Protein AF-E2C321-F1 (afdb_monomer)

Radius of gyration: 29.15 Å; Cα contacts (8 Å, |Δi|>4): 44; chains: 1; bounding box: 57×63×75 Å

InterPro domains:
  IPR002492 Transposase, Tc1-like [PF01498] (37-107)
  IPR036397 Ribonuclease H superfamily [G3DSA:3.30.420.10] (82-134)

Mean predicted aligned error: 10.78 Å

Structure (mmCIF, N/CA/C/O backbone):
data_AF-E2C321-F1
#
_entry.id   AF-E2C321-F1
#
loop_
_atom_site.group_PDB
_atom_site.id
_atom_site.type_symbol
_atom_site.label_atom_id
_atom_site.label_alt_id
_atom_site.label_comp_id
_atom_site.label_asym_id
_atom_site.label_entity_id
_atom_site.label_seq_id
_atom_site.pdbx_PDB_ins_code
_atom_site.Cartn_x
_atom_site.Cartn_y
_atom_site.Cartn_z
_atom_site.occupancy
_atom_site.B_iso_or_equiv
_atom_site.auth_seq_id
_atom_site.auth_comp_id
_atom_site.auth_asym_id
_atom_site.auth_atom_id
_atom_site.pdbx_PDB_model_num
ATOM 1 N N . SER A 1 1 ? 4.846 -22.270 -48.250 1.00 81.06 1 SER A N 1
ATOM 2 C CA . SER A 1 1 ? 5.902 -22.899 -49.076 1.00 81.06 1 SER A CA 1
ATOM 3 C C . SER A 1 1 ? 5.942 -24.401 -48.793 1.00 81.06 1 SER A C 1
ATOM 5 O O . SER A 1 1 ? 5.463 -24.815 -47.738 1.00 81.06 1 SER A O 1
ATOM 7 N N . ARG A 1 2 ? 6.518 -25.226 -49.685 1.00 85.38 2 ARG A N 1
ATOM 8 C CA . ARG A 1 2 ? 6.670 -26.686 -49.470 1.00 85.38 2 ARG A CA 1
ATOM 9 C C . ARG A 1 2 ? 7.390 -27.026 -48.150 1.00 85.38 2 ARG A C 1
ATOM 11 O O . ARG A 1 2 ? 7.002 -27.963 -47.459 1.00 85.38 2 ARG A O 1
ATOM 18 N N . ALA A 1 3 ? 8.370 -26.209 -47.755 1.00 86.00 3 ALA A N 1
ATOM 19 C CA . ALA A 1 3 ? 9.118 -26.366 -46.505 1.00 86.00 3 ALA A CA 1
ATOM 20 C C . ALA A 1 3 ? 8.233 -26.249 -45.246 1.00 86.00 3 ALA A C 1
ATOM 22 O O . ALA A 1 3 ? 8.387 -27.023 -44.299 1.00 86.00 3 ALA A O 1
ATOM 23 N N . THR A 1 4 ? 7.270 -25.321 -45.238 1.00 84.56 4 THR A N 1
ATOM 24 C CA . THR A 1 4 ? 6.321 -25.163 -44.123 1.00 84.56 4 THR A CA 1
ATOM 25 C C . THR A 1 4 ? 5.419 -26.388 -43.985 1.00 84.56 4 THR A C 1
ATOM 27 O O . THR A 1 4 ? 5.247 -26.887 -42.878 1.00 84.56 4 THR A O 1
ATOM 30 N N . VAL A 1 5 ? 4.902 -26.910 -45.104 1.00 86.50 5 VAL A N 1
ATOM 31 C CA . VAL A 1 5 ? 4.017 -28.088 -45.125 1.00 86.50 5 VAL A CA 1
ATOM 32 C C . VAL A 1 5 ? 4.738 -29.325 -44.585 1.00 86.50 5 VAL A C 1
ATOM 34 O O . VAL A 1 5 ? 4.225 -29.989 -43.691 1.00 86.50 5 VAL A O 1
ATOM 37 N N . SER A 1 6 ? 5.965 -29.582 -45.050 1.00 87.25 6 SER A N 1
ATOM 38 C CA . SER A 1 6 ? 6.805 -30.681 -44.548 1.00 87.25 6 SER A CA 1
ATOM 39 C C . SER A 1 6 ? 7.090 -30.555 -43.042 1.00 87.25 6 SER A C 1
ATOM 41 O O . SER A 1 6 ? 6.994 -31.532 -42.302 1.00 87.25 6 SER A O 1
ATOM 43 N N . THR A 1 7 ? 7.361 -29.338 -42.556 1.00 84.94 7 THR A N 1
ATOM 44 C CA . THR A 1 7 ? 7.613 -29.078 -41.127 1.00 84.94 7 THR A CA 1
ATOM 45 C C . THR A 1 7 ? 6.379 -29.353 -40.263 1.00 84.94 7 THR A C 1
ATOM 47 O O . THR A 1 7 ? 6.504 -29.974 -39.208 1.00 84.94 7 THR A O 1
ATOM 50 N N . VAL A 1 8 ? 5.196 -28.919 -40.709 1.00 86.56 8 VAL A N 1
ATOM 51 C CA . VAL A 1 8 ? 3.924 -29.154 -40.006 1.00 86.56 8 VAL A CA 1
ATOM 52 C C . VAL A 1 8 ? 3.573 -30.644 -39.998 1.00 86.56 8 VAL A C 1
ATOM 54 O O . VAL A 1 8 ? 3.271 -31.174 -38.934 1.00 86.56 8 VAL A O 1
ATOM 57 N N . MET A 1 9 ? 3.706 -31.336 -41.136 1.00 88.31 9 MET A N 1
ATOM 58 C CA . MET A 1 9 ? 3.519 -32.792 -41.240 1.00 88.31 9 MET A CA 1
ATOM 59 C C . MET A 1 9 ? 4.413 -33.551 -40.250 1.00 88.31 9 MET A C 1
ATOM 61 O O . MET A 1 9 ? 3.922 -34.380 -39.493 1.00 88.31 9 MET A O 1
ATOM 65 N N . ARG A 1 10 ? 5.711 -33.214 -40.179 1.00 86.31 10 ARG A N 1
ATOM 66 C CA . ARG A 1 10 ? 6.657 -33.848 -39.239 1.00 86.31 10 ARG A CA 1
ATOM 67 C C . ARG A 1 10 ? 6.306 -33.599 -37.772 1.00 86.31 10 ARG A C 1
ATOM 69 O O . ARG A 1 10 ? 6.544 -34.460 -36.926 1.00 86.31 10 ARG A O 1
ATOM 76 N 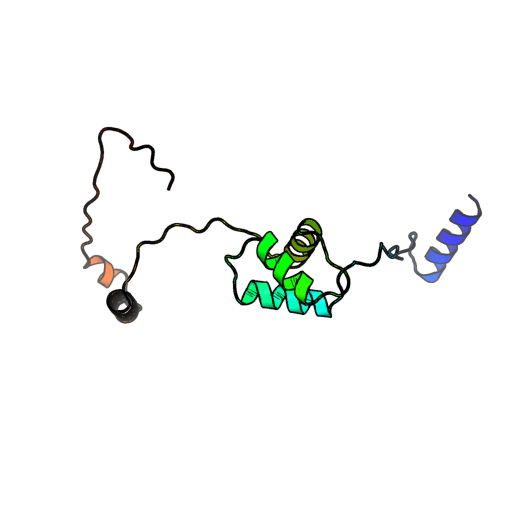N . ALA A 1 11 ? 5.807 -32.405 -37.453 1.00 85.00 11 ALA A N 1
ATOM 77 C CA . ALA A 1 11 ? 5.365 -32.068 -36.102 1.00 85.00 11 ALA A CA 1
ATOM 78 C C . ALA A 1 11 ? 4.097 -32.847 -35.720 1.00 85.00 11 ALA A C 1
ATOM 80 O O . ALA A 1 11 ? 4.009 -33.344 -34.598 1.00 85.00 11 ALA A O 1
ATOM 81 N N . TYR A 1 12 ? 3.177 -33.019 -36.671 1.00 87.12 12 TYR A N 1
ATOM 82 C CA . TYR A 1 12 ? 1.952 -33.787 -36.494 1.00 87.12 12 TYR A CA 1
ATOM 83 C C . TYR A 1 12 ? 2.246 -35.277 -36.283 1.00 87.12 12 TYR A C 1
ATOM 85 O O . TYR A 1 12 ? 1.875 -35.828 -35.256 1.00 87.12 12 TYR A O 1
ATOM 93 N N . THR A 1 13 ? 3.042 -35.908 -37.150 1.00 89.06 13 THR A N 1
ATOM 94 C CA . THR A 1 13 ? 3.386 -37.338 -37.014 1.00 89.06 13 THR A CA 1
ATOM 95 C C . THR A 1 13 ? 4.151 -37.671 -35.732 1.00 89.06 13 THR A C 1
ATOM 97 O O . THR A 1 13 ? 4.091 -38.799 -35.259 1.00 89.06 13 THR A O 1
ATOM 100 N N . LYS A 1 14 ? 4.926 -36.723 -35.185 1.00 86.38 14 LYS A N 1
ATOM 101 C CA . LYS A 1 14 ? 5.797 -36.962 -34.022 1.00 86.38 14 LYS A CA 1
ATOM 102 C C . LYS A 1 14 ? 5.181 -36.541 -32.687 1.00 86.38 14 LYS A C 1
ATOM 104 O O . LYS A 1 14 ? 5.527 -37.113 -31.659 1.00 86.38 14 LYS A O 1
ATOM 109 N N . TYR A 1 15 ? 4.344 -35.506 -32.685 1.00 85.19 15 TYR A N 1
ATOM 110 C CA . TYR A 1 15 ? 3.845 -34.869 -31.462 1.00 85.19 15 TYR A CA 1
ATOM 111 C C . TYR A 1 15 ? 2.328 -34.642 -31.464 1.00 85.19 15 TYR A C 1
ATOM 113 O O . TYR A 1 15 ? 1.845 -33.993 -30.538 1.00 85.19 15 TYR A O 1
ATOM 121 N N . ASP A 1 16 ? 1.616 -35.101 -32.501 1.00 84.62 16 ASP A N 1
ATOM 122 C CA . ASP A 1 16 ? 0.182 -34.873 -32.746 1.00 84.62 16 ASP A CA 1
ATOM 123 C C . ASP A 1 16 ? -0.215 -33.386 -32.661 1.00 84.62 16 ASP A C 1
ATOM 125 O O . ASP A 1 16 ? -1.252 -32.988 -32.134 1.00 84.62 16 ASP A O 1
ATOM 129 N N . LYS A 1 17 ? 0.688 -32.508 -33.123 1.00 77.75 17 LYS A N 1
ATOM 130 C CA . LYS A 1 17 ? 0.531 -31.047 -33.061 1.00 77.75 17 LYS A CA 1
ATOM 131 C C . LYS A 1 17 ? 0.820 -30.415 -34.413 1.00 77.75 17 LYS A C 1
ATOM 133 O O . LYS A 1 17 ? 1.852 -30.667 -35.025 1.00 77.75 17 LYS A O 1
ATOM 138 N N . THR A 1 18 ? -0.060 -29.514 -34.839 1.00 75.31 18 THR A N 1
ATOM 139 C CA . THR A 1 18 ? 0.043 -28.771 -36.110 1.00 75.31 18 THR A CA 1
ATOM 140 C C . THR A 1 18 ? 0.804 -27.449 -35.983 1.00 75.31 18 THR A C 1
ATOM 142 O O . THR A 1 18 ? 1.108 -26.794 -36.978 1.00 75.31 18 THR A O 1
ATOM 145 N N . THR A 1 19 ? 1.150 -27.045 -34.759 1.00 69.00 19 THR A N 1
ATOM 146 C CA . THR A 1 19 ? 1.853 -25.793 -34.461 1.00 69.00 19 THR A CA 1
ATOM 147 C C . THR A 1 19 ? 3.145 -26.051 -33.701 1.00 69.00 19 THR A C 1
ATOM 149 O O . THR A 1 19 ? 3.208 -26.866 -32.779 1.00 69.00 19 THR A O 1
ATOM 152 N N . SER A 1 20 ? 4.197 -25.297 -34.036 1.00 68.50 20 SER A N 1
ATOM 153 C CA . SER A 1 20 ? 5.385 -25.267 -33.191 1.00 68.50 20 SER A CA 1
ATOM 154 C C . SER A 1 20 ? 5.037 -24.528 -31.896 1.00 68.50 20 SER A C 1
ATOM 156 O O . SER A 1 20 ? 4.941 -23.303 -31.886 1.00 68.50 20 SER A O 1
ATOM 158 N N . ALA A 1 21 ? 4.898 -25.245 -30.782 1.00 67.12 21 ALA A N 1
ATOM 159 C CA . ALA A 1 21 ? 4.656 -24.651 -29.461 1.00 67.12 21 ALA A CA 1
ATOM 160 C C .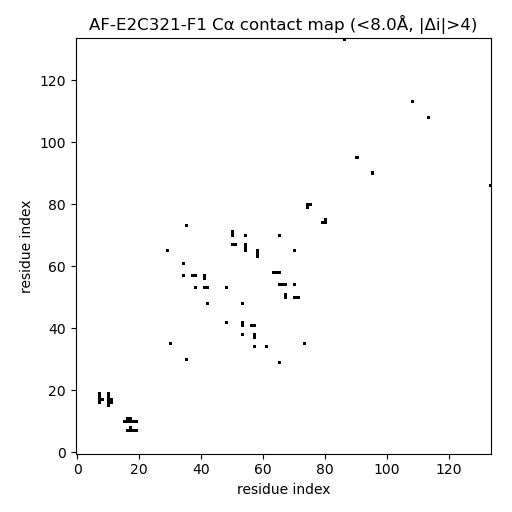 ALA A 1 21 ? 5.861 -23.846 -28.913 1.00 67.12 21 ALA A C 1
ATOM 162 O O . ALA A 1 21 ? 5.869 -23.416 -27.758 1.00 67.12 21 ALA A O 1
ATOM 163 N N . LYS A 1 22 ? 6.916 -23.653 -29.717 1.00 72.38 22 LYS A N 1
ATOM 164 C CA . LYS A 1 22 ? 8.140 -22.977 -29.297 1.00 72.38 22 LYS A CA 1
ATOM 165 C C . LYS A 1 22 ? 7.890 -21.474 -29.199 1.00 72.38 22 LYS A C 1
ATOM 167 O O . LYS A 1 22 ? 7.788 -20.775 -30.205 1.00 72.38 22 LYS A O 1
ATOM 172 N N . ARG A 1 23 ? 7.828 -20.968 -27.967 1.00 75.69 23 ARG A N 1
ATOM 173 C CA . ARG A 1 23 ? 7.807 -19.526 -27.701 1.00 75.69 23 ARG A CA 1
ATOM 174 C C . ARG A 1 23 ? 9.092 -18.894 -28.235 1.00 75.69 23 ARG A C 1
ATOM 176 O O . ARG A 1 23 ? 10.189 -19.379 -27.958 1.00 75.69 23 ARG A O 1
ATOM 183 N N . ARG A 1 24 ? 8.963 -17.801 -28.991 1.00 80.69 24 ARG A N 1
ATOM 184 C CA . ARG A 1 24 ? 10.116 -16.981 -29.385 1.00 80.69 24 ARG A CA 1
ATOM 185 C C . ARG A 1 24 ? 10.707 -16.346 -28.128 1.00 80.69 24 ARG A C 1
ATOM 187 O O . ARG A 1 24 ? 9.973 -15.761 -27.333 1.00 80.69 24 ARG A O 1
ATOM 194 N N . SER A 1 25 ? 12.020 -16.452 -27.948 1.00 77.50 25 SER A N 1
ATOM 195 C CA . SER A 1 25 ? 12.720 -15.717 -26.897 1.00 77.50 25 SER A CA 1
ATOM 196 C C . SER A 1 25 ? 12.631 -14.223 -27.206 1.00 77.50 25 SER A C 1
ATOM 198 O O . SER A 1 25 ? 13.131 -13.772 -28.236 1.00 77.50 25 SER A O 1
ATOM 200 N N . GLY A 1 26 ? 11.953 -13.467 -26.344 1.00 80.81 26 GLY A N 1
ATOM 201 C CA . GLY A 1 26 ? 11.891 -12.012 -26.449 1.00 80.81 26 GLY A CA 1
ATOM 202 C C . GLY A 1 26 ? 13.225 -11.340 -26.107 1.00 80.81 26 GLY A C 1
ATOM 203 O O . GLY A 1 26 ? 14.206 -11.991 -25.743 1.00 80.81 26 GLY A O 1
ATOM 204 N N . ARG A 1 27 ? 13.248 -10.006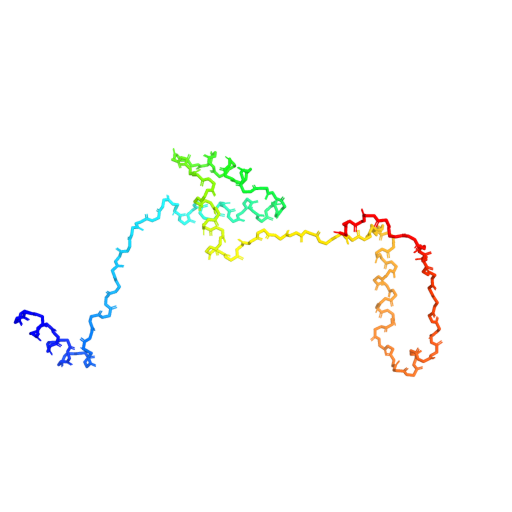 -26.184 1.00 81.38 27 ARG A N 1
ATOM 205 C CA . ARG A 1 27 ? 14.395 -9.190 -25.760 1.00 81.38 27 ARG A CA 1
ATOM 206 C C . ARG A 1 27 ? 14.710 -9.439 -24.280 1.00 81.38 27 ARG A C 1
ATOM 208 O O . ARG A 1 27 ? 13.809 -9.389 -23.443 1.00 81.38 27 ARG A O 1
ATOM 215 N N . LYS A 1 28 ? 15.992 -9.650 -23.960 1.00 79.31 28 LYS A N 1
ATOM 216 C CA . LYS A 1 28 ? 16.468 -9.761 -22.572 1.00 79.31 28 LYS A CA 1
ATOM 217 C C . LYS A 1 28 ? 16.119 -8.491 -21.786 1.00 79.31 28 LYS A C 1
ATOM 219 O O . LYS A 1 28 ? 16.249 -7.381 -22.305 1.00 79.31 28 LYS A O 1
ATOM 224 N N . THR A 1 29 ? 15.647 -8.653 -20.552 1.00 79.69 29 THR A N 1
ATOM 225 C CA . THR A 1 29 ? 15.304 -7.525 -19.676 1.00 79.69 29 THR A CA 1
ATOM 226 C C . THR A 1 29 ? 16.563 -6.837 -19.159 1.00 79.69 29 THR A C 1
ATOM 228 O O . THR A 1 29 ? 17.566 -7.495 -18.914 1.00 79.69 29 THR A O 1
ATOM 231 N N . THR A 1 30 ? 16.505 -5.515 -18.983 1.00 82.06 30 THR A N 1
ATOM 232 C CA . THR A 1 30 ? 17.634 -4.712 -18.477 1.00 82.06 30 THR A CA 1
ATOM 233 C C . THR A 1 30 ? 17.973 -5.023 -17.019 1.00 82.06 30 THR A C 1
ATOM 235 O O . THR A 1 30 ? 19.133 -4.949 -16.642 1.00 82.06 30 THR A O 1
ATOM 238 N N . LEU A 1 31 ? 16.967 -5.370 -16.211 1.00 88.12 31 LEU A N 1
ATOM 239 C CA . LEU A 1 31 ? 17.136 -5.703 -14.798 1.00 88.12 31 LEU A CA 1
ATOM 240 C C . LEU A 1 31 ? 17.306 -7.214 -14.622 1.00 88.12 31 LEU A C 1
ATOM 242 O O . LEU A 1 31 ? 16.557 -8.002 -15.215 1.00 88.12 31 LEU A O 1
ATOM 246 N N . THR A 1 32 ? 18.281 -7.590 -13.798 1.00 91.06 32 THR A N 1
ATOM 247 C CA . THR A 1 32 ? 18.530 -8.969 -13.370 1.00 91.06 32 THR A CA 1
ATOM 248 C C . THR A 1 32 ? 17.610 -9.358 -12.208 1.00 91.06 32 THR A C 1
ATOM 250 O O . THR A 1 32 ? 16.981 -8.512 -11.568 1.00 91.06 32 THR A O 1
ATOM 253 N N . ASP A 1 33 ? 17.554 -10.648 -11.868 1.00 90.88 33 ASP A N 1
ATOM 254 C CA . ASP A 1 33 ? 16.773 -11.112 -10.713 1.00 90.88 33 ASP A CA 1
ATOM 255 C C . ASP A 1 33 ? 17.340 -10.625 -9.369 1.00 90.88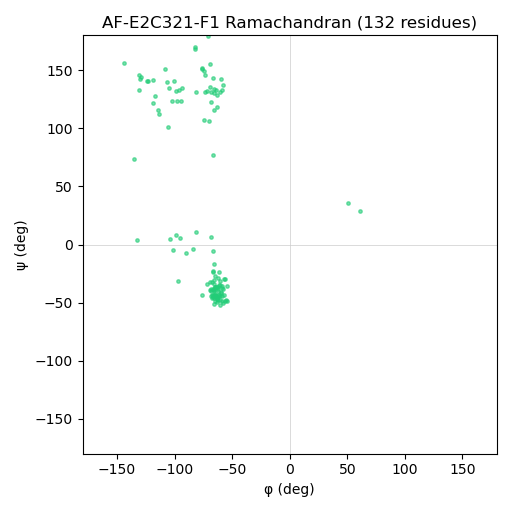 33 ASP A C 1
ATOM 257 O O . ASP A 1 33 ? 16.615 -10.527 -8.376 1.00 90.88 33 ASP A O 1
ATOM 261 N N . ARG A 1 34 ? 18.631 -10.271 -9.311 1.00 92.31 34 ARG A N 1
ATOM 262 C CA . ARG A 1 34 ? 19.209 -9.590 -8.144 1.00 92.31 34 ARG A CA 1
ATOM 263 C C . ARG A 1 34 ? 18.632 -8.183 -8.007 1.00 92.31 34 ARG A C 1
ATOM 265 O O . ARG A 1 34 ? 18.176 -7.829 -6.921 1.00 92.31 34 ARG A O 1
ATOM 272 N N . ASP A 1 35 ? 18.574 -7.437 -9.103 1.00 93.12 35 ASP A N 1
ATOM 273 C CA . ASP A 1 35 ? 18.078 -6.058 -9.110 1.00 93.12 35 ASP A CA 1
ATOM 274 C C . ASP A 1 35 ? 16.588 -6.003 -8.769 1.00 93.12 35 ASP A C 1
ATOM 276 O O . ASP A 1 35 ? 16.158 -5.157 -7.990 1.00 93.12 35 ASP A O 1
ATOM 280 N N . ARG A 1 36 ? 15.800 -6.968 -9.265 1.00 93.31 36 ARG A N 1
ATOM 281 C CA . ARG A 1 36 ? 14.382 -7.121 -8.892 1.00 93.31 36 ARG A CA 1
ATOM 282 C C . ARG A 1 36 ? 14.192 -7.351 -7.395 1.00 93.31 36 ARG A C 1
ATOM 284 O O . ARG A 1 36 ? 13.295 -6.767 -6.793 1.00 93.31 36 ARG A O 1
ATOM 291 N N . ARG A 1 37 ? 15.041 -8.175 -6.771 1.00 93.75 37 ARG A N 1
ATOM 292 C CA . ARG A 1 37 ? 14.992 -8.403 -5.316 1.00 93.75 37 ARG A CA 1
ATOM 293 C C . ARG A 1 37 ? 15.336 -7.140 -4.530 1.00 93.75 37 ARG A C 1
ATOM 295 O O . ARG A 1 37 ? 14.704 -6.879 -3.510 1.00 93.75 37 ARG A O 1
ATOM 302 N N . ILE A 1 38 ? 16.306 -6.355 -5.002 1.00 93.81 38 ILE A N 1
ATOM 303 C CA . ILE A 1 38 ? 16.654 -5.062 -4.398 1.00 93.81 38 ILE A CA 1
ATOM 304 C C . ILE A 1 38 ? 15.480 -4.088 -4.537 1.00 93.81 38 ILE A C 1
ATOM 306 O O . ILE A 1 38 ? 15.046 -3.529 -3.534 1.00 93.81 38 ILE A O 1
ATOM 310 N N . LEU A 1 39 ? 14.901 -3.967 -5.735 1.00 94.25 39 LEU A N 1
ATOM 311 C CA . LEU A 1 39 ? 13.727 -3.134 -5.995 1.00 94.25 39 LEU A CA 1
ATOM 312 C C . LEU A 1 39 ? 12.561 -3.479 -5.057 1.00 94.25 39 LEU A C 1
ATOM 314 O O . LEU A 1 39 ? 12.003 -2.592 -4.413 1.00 94.25 39 LEU A O 1
ATOM 318 N N . ASN A 1 40 ? 12.228 -4.764 -4.923 1.00 93.56 40 ASN A N 1
ATOM 319 C CA . ASN A 1 40 ? 11.154 -5.202 -4.031 1.00 93.56 40 ASN A CA 1
ATOM 320 C C . ASN A 1 40 ? 11.457 -4.871 -2.562 1.00 93.56 40 ASN A C 1
ATOM 322 O O . ASN A 1 40 ? 10.551 -4.488 -1.828 1.00 93.56 40 ASN A O 1
ATOM 326 N N . ARG A 1 41 ? 12.723 -4.965 -2.132 1.00 94.19 41 ARG A N 1
ATOM 327 C CA . ARG A 1 41 ? 13.137 -4.605 -0.768 1.00 94.19 41 ARG A CA 1
ATOM 328 C C . ARG A 1 41 ? 13.001 -3.106 -0.500 1.00 94.19 41 ARG A C 1
ATOM 330 O O . ARG A 1 41 ? 12.492 -2.738 0.556 1.00 94.19 41 ARG A O 1
ATOM 337 N N . ILE A 1 42 ? 13.419 -2.264 -1.446 1.00 93.94 42 ILE A N 1
ATOM 338 C CA . ILE A 1 42 ? 13.282 -0.801 -1.358 1.00 93.94 42 ILE A CA 1
ATOM 339 C C . ILE A 1 42 ? 11.805 -0.430 -1.180 1.00 93.94 42 ILE A C 1
ATOM 341 O O . ILE A 1 42 ? 11.433 0.271 -0.238 1.00 93.94 42 ILE A O 1
ATOM 345 N N . VAL A 1 43 ? 10.940 -0.982 -2.037 1.00 93.69 43 VAL A N 1
ATOM 346 C CA . VAL A 1 43 ? 9.498 -0.711 -1.985 1.00 93.69 43 VAL A CA 1
ATOM 347 C C . VAL A 1 43 ? 8.859 -1.250 -0.706 1.00 93.69 43 VAL A C 1
ATOM 349 O O . VAL A 1 43 ? 8.034 -0.561 -0.110 1.00 93.69 43 VAL A O 1
ATOM 352 N N . ALA A 1 44 ? 9.250 -2.440 -0.245 1.00 92.25 44 ALA A N 1
ATOM 353 C CA . ALA A 1 44 ? 8.727 -3.015 0.994 1.00 92.25 44 ALA A CA 1
ATOM 354 C C . ALA A 1 44 ? 9.095 -2.173 2.227 1.00 92.25 44 ALA A C 1
ATOM 356 O O . ALA A 1 44 ? 8.278 -2.025 3.133 1.00 92.25 44 ALA A O 1
ATOM 357 N N . LYS A 1 45 ? 10.297 -1.579 2.245 1.00 92.38 45 LYS A N 1
ATOM 358 C CA . LYS A 1 45 ? 10.747 -0.691 3.326 1.00 92.38 45 LYS A CA 1
ATOM 359 C C . LYS A 1 45 ? 9.968 0.626 3.349 1.00 92.38 45 LYS A C 1
ATOM 361 O O . LYS A 1 45 ? 9.655 1.128 4.424 1.00 92.38 45 LYS A O 1
ATOM 366 N N . GLN A 1 46 ? 9.669 1.202 2.181 1.00 87.50 46 GLN A N 1
ATOM 367 C CA . GLN A 1 46 ? 9.002 2.502 2.073 1.00 87.50 46 GLN A CA 1
ATOM 368 C C . GLN A 1 46 ? 7.878 2.497 1.027 1.00 87.50 46 GLN A C 1
ATOM 370 O O . GLN A 1 46 ? 7.968 3.119 -0.034 1.00 87.50 46 GLN A O 1
ATOM 375 N N . HIS A 1 47 ? 6.759 1.856 1.361 1.00 84.31 47 HIS A N 1
ATOM 376 C CA . HIS A 1 47 ? 5.632 1.622 0.448 1.00 84.31 47 HIS A CA 1
ATOM 377 C C . HIS A 1 47 ? 4.862 2.886 -0.006 1.00 84.31 47 HIS A C 1
ATOM 379 O O . HIS A 1 47 ? 3.960 2.788 -0.835 1.00 84.31 47 HIS A O 1
ATOM 385 N N . LYS A 1 48 ? 5.179 4.073 0.535 1.00 86.94 48 LYS A N 1
ATOM 386 C CA . LYS A 1 48 ? 4.570 5.370 0.158 1.00 86.94 48 LYS A CA 1
ATOM 387 C C . LYS A 1 48 ? 5.475 6.240 -0.726 1.00 86.94 48 LYS 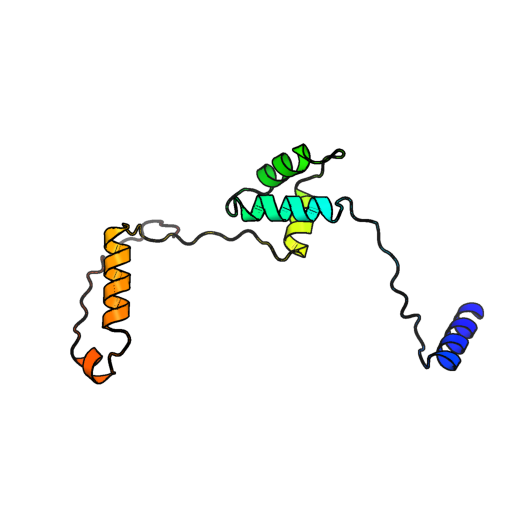A C 1
ATOM 389 O O . LYS A 1 48 ? 5.148 7.394 -0.994 1.00 86.94 48 LYS A O 1
ATOM 394 N N . THR A 1 49 ? 6.635 5.735 -1.135 1.00 89.38 49 THR A N 1
ATOM 395 C CA . THR A 1 49 ? 7.595 6.510 -1.930 1.00 89.38 49 THR A CA 1
ATOM 396 C C . THR A 1 49 ? 7.175 6.645 -3.387 1.00 89.38 49 THR A C 1
ATOM 398 O O . THR A 1 49 ? 6.485 5.802 -3.959 1.00 89.38 49 THR A O 1
ATOM 401 N N . THR A 1 50 ? 7.609 7.738 -4.015 1.00 92.00 50 THR A N 1
ATOM 402 C CA . THR A 1 50 ? 7.385 7.955 -5.442 1.00 92.00 50 THR A CA 1
ATOM 403 C C . THR A 1 50 ? 8.303 7.060 -6.269 1.00 92.00 50 THR A C 1
ATOM 405 O O . THR A 1 50 ? 9.452 6.804 -5.905 1.00 92.00 50 THR A O 1
ATOM 408 N N . ALA A 1 51 ? 7.837 6.657 -7.454 1.00 92.19 51 ALA A N 1
ATOM 409 C CA . ALA A 1 51 ? 8.644 5.855 -8.373 1.00 92.19 51 ALA A CA 1
ATOM 410 C C . ALA A 1 51 ? 9.989 6.520 -8.726 1.00 92.19 51 ALA A C 1
ATOM 412 O O . ALA A 1 51 ? 10.963 5.819 -8.981 1.00 92.19 51 ALA A O 1
ATOM 413 N N . THR A 1 52 ? 10.068 7.856 -8.731 1.00 93.56 52 THR A N 1
ATOM 414 C CA . THR A 1 52 ? 11.313 8.601 -8.979 1.00 93.56 52 THR A CA 1
ATOM 415 C C . THR A 1 52 ? 12.343 8.386 -7.875 1.00 93.56 52 THR A C 1
ATOM 417 O O . THR A 1 52 ? 13.486 8.066 -8.186 1.00 93.56 52 THR A O 1
ATOM 420 N N . LYS A 1 53 ? 11.935 8.467 -6.601 1.00 94.38 53 LYS A N 1
ATOM 421 C CA . LYS A 1 53 ? 12.813 8.190 -5.453 1.00 94.38 53 LYS A CA 1
ATOM 422 C C . LYS A 1 53 ? 13.284 6.738 -5.451 1.00 94.38 53 LYS A C 1
ATOM 424 O O . LYS A 1 53 ? 14.479 6.493 -5.366 1.00 94.38 53 LYS A O 1
ATOM 429 N N . VAL A 1 54 ? 12.361 5.799 -5.677 1.00 94.69 54 VAL A N 1
ATOM 430 C CA . VAL A 1 54 ? 12.689 4.369 -5.811 1.00 94.69 54 VAL A CA 1
ATOM 431 C C . VAL A 1 54 ? 13.686 4.129 -6.948 1.00 94.69 54 VAL A C 1
ATOM 433 O O . VAL A 1 54 ? 14.583 3.306 -6.821 1.00 94.69 54 VAL A O 1
ATOM 436 N N . THR A 1 55 ? 13.560 4.856 -8.062 1.00 95.19 55 THR A N 1
ATOM 437 C CA . THR A 1 55 ? 14.502 4.742 -9.188 1.00 95.19 55 THR A CA 1
ATOM 438 C C . THR A 1 55 ? 15.888 5.259 -8.818 1.00 95.19 55 THR A C 1
ATOM 440 O O . THR A 1 55 ? 16.871 4.619 -9.168 1.00 95.19 55 THR A O 1
ATOM 443 N N . ALA A 1 56 ? 15.974 6.397 -8.125 1.00 94.94 56 ALA A N 1
ATOM 444 C CA . ALA A 1 56 ? 17.250 6.960 -7.692 1.00 94.94 56 ALA A CA 1
ATOM 445 C C . ALA A 1 56 ? 17.984 6.010 -6.729 1.00 94.94 56 ALA A C 1
ATOM 447 O O . ALA A 1 56 ? 19.159 5.725 -6.938 1.00 94.94 56 ALA A O 1
ATOM 448 N N . GLU A 1 57 ? 17.267 5.454 -5.749 1.00 94.88 57 GLU A N 1
ATOM 449 C CA . GLU A 1 57 ? 17.812 4.473 -4.800 1.00 94.88 57 GLU A CA 1
ATOM 450 C C . GLU A 1 57 ? 18.188 3.152 -5.486 1.00 94.88 57 GLU A C 1
ATOM 452 O O . GLU A 1 57 ? 19.224 2.560 -5.197 1.00 94.88 57 GLU A O 1
ATOM 457 N N . LEU A 1 58 ? 17.398 2.688 -6.458 1.00 93.81 58 LEU A N 1
ATOM 458 C CA . LEU A 1 58 ? 17.775 1.510 -7.234 1.00 93.81 58 LEU A CA 1
ATOM 459 C C . LEU A 1 58 ? 19.049 1.775 -8.050 1.00 93.81 58 LEU A C 1
ATOM 461 O O . LEU A 1 58 ? 19.949 0.940 -8.062 1.00 93.81 58 LEU A O 1
ATOM 465 N N . ASN A 1 59 ? 19.142 2.935 -8.702 1.00 94.75 59 ASN A N 1
ATOM 466 C CA . ASN A 1 59 ? 20.276 3.287 -9.551 1.00 94.75 59 ASN A CA 1
ATOM 467 C C . ASN A 1 59 ? 21.590 3.412 -8.770 1.00 94.75 59 ASN A C 1
ATOM 469 O O . ASN A 1 59 ? 22.627 3.118 -9.351 1.00 94.75 59 ASN A O 1
ATOM 473 N N . SER A 1 60 ? 21.578 3.744 -7.472 1.00 93.81 60 SER A N 1
ATOM 474 C CA . SER A 1 60 ? 22.810 3.717 -6.663 1.00 93.81 60 SER A CA 1
ATOM 475 C C . SER A 1 60 ? 23.397 2.315 -6.475 1.00 93.81 60 SER A C 1
ATOM 477 O O . SER A 1 60 ? 24.556 2.181 -6.098 1.00 93.81 60 SER A O 1
ATOM 479 N N . HIS A 1 61 ? 22.618 1.262 -6.737 1.00 88.19 61 HIS A N 1
ATOM 480 C CA . HIS A 1 61 ? 23.071 -0.128 -6.672 1.00 88.19 61 HIS A CA 1
ATOM 481 C C . HIS A 1 61 ? 23.369 -0.740 -8.048 1.00 88.19 61 HIS A C 1
ATOM 483 O O . HIS A 1 61 ? 23.808 -1.889 -8.113 1.00 88.19 61 HIS A O 1
ATOM 489 N N . LEU A 1 62 ? 23.104 -0.014 -9.139 1.00 89.56 62 LEU A N 1
ATOM 490 C CA . LEU A 1 62 ? 23.251 -0.507 -10.506 1.00 89.56 62 LEU A CA 1
ATOM 491 C C . LEU A 1 62 ? 24.470 0.113 -11.184 1.00 89.56 62 LEU A C 1
ATOM 493 O O . LEU A 1 62 ? 24.686 1.315 -11.107 1.00 89.56 62 LEU A O 1
ATOM 497 N N . ASN A 1 63 ? 25.197 -0.697 -11.955 1.00 86.38 63 ASN A N 1
ATOM 498 C CA . ASN A 1 63 ? 26.262 -0.188 -12.827 1.00 86.38 63 ASN A CA 1
ATOM 499 C C . ASN A 1 63 ? 25.691 0.578 -14.033 1.00 86.38 63 ASN A C 1
ATOM 501 O O . ASN A 1 63 ? 26.279 1.552 -14.487 1.00 86.38 63 ASN A O 1
ATOM 505 N N . ASN A 1 64 ? 24.527 0.146 -14.534 1.00 87.62 64 ASN A N 1
ATOM 506 C CA . ASN A 1 64 ? 23.832 0.790 -15.645 1.00 87.62 64 ASN A CA 1
ATOM 507 C C . ASN A 1 64 ? 22.510 1.387 -15.143 1.00 87.62 64 ASN A C 1
ATOM 509 O O . ASN A 1 64 ? 21.602 0.622 -14.795 1.00 87.62 64 ASN A O 1
ATOM 513 N N . PRO A 1 65 ? 22.365 2.722 -15.120 1.00 91.31 65 PRO A N 1
ATOM 514 C CA . PRO A 1 65 ? 21.169 3.357 -14.593 1.00 91.31 65 PRO A CA 1
ATOM 515 C C . PRO A 1 65 ? 19.945 3.058 -15.463 1.00 91.31 65 PRO A C 1
ATOM 517 O O . PRO A 1 65 ? 20.007 3.017 -16.695 1.00 91.31 65 PRO A O 1
ATOM 520 N N . VAL A 1 66 ? 18.797 2.882 -14.811 1.00 93.38 66 VAL A N 1
ATOM 521 C CA . VAL A 1 66 ? 17.507 2.665 -15.467 1.00 93.38 66 VAL A CA 1
ATOM 522 C C . VAL A 1 66 ? 16.596 3.879 -15.332 1.00 93.38 66 VAL A C 1
ATOM 524 O O . VAL A 1 66 ? 16.635 4.631 -14.358 1.00 93.38 66 VAL A O 1
ATOM 527 N N . LEU A 1 67 ? 15.721 4.050 -16.322 1.00 94.56 67 LEU A N 1
ATOM 528 C CA . LEU A 1 67 ? 14.677 5.068 -16.292 1.00 94.56 67 LEU A CA 1
ATOM 529 C C . LEU A 1 67 ? 13.527 4.652 -15.373 1.00 94.56 67 LEU A C 1
ATOM 531 O O . LEU A 1 67 ? 13.145 3.479 -15.308 1.00 94.56 67 LEU A O 1
ATOM 535 N N . THR A 1 68 ? 12.852 5.640 -14.785 1.00 95.44 68 THR A N 1
ATOM 536 C CA . THR A 1 68 ? 11.669 5.420 -13.936 1.00 95.44 68 THR A CA 1
ATOM 537 C C . THR A 1 68 ? 10.552 4.662 -14.656 1.00 95.44 68 THR A C 1
ATOM 539 O O . THR A 1 68 ? 9.800 3.912 -14.037 1.00 95.44 68 THR A O 1
ATOM 542 N N . LYS A 1 69 ? 10.441 4.799 -15.985 1.00 94.94 69 LYS A N 1
ATOM 543 C CA . LYS A 1 69 ? 9.482 4.031 -16.797 1.00 94.94 69 LYS A CA 1
ATOM 544 C C . LYS A 1 69 ? 9.749 2.523 -16.738 1.00 94.94 69 LYS A C 1
ATOM 546 O O . LYS A 1 69 ? 8.798 1.746 -16.690 1.00 94.94 69 LYS A O 1
ATOM 551 N N . THR A 1 70 ? 11.016 2.111 -16.725 1.00 93.50 70 THR A N 1
ATOM 552 C CA . THR A 1 70 ? 11.413 0.701 -16.598 1.00 93.50 70 THR A CA 1
ATOM 553 C C . THR A 1 70 ? 11.082 0.178 -15.207 1.00 93.50 70 THR A C 1
ATOM 555 O O . THR A 1 70 ? 10.468 -0.880 -15.095 1.00 93.50 70 THR A O 1
ATOM 558 N N . VAL A 1 71 ? 11.381 0.961 -14.166 1.00 94.12 71 VAL A N 1
ATOM 559 C CA . VAL A 1 71 ? 11.040 0.621 -12.776 1.00 94.12 71 VAL A CA 1
ATOM 560 C C . VAL A 1 71 ? 9.532 0.430 -12.612 1.00 94.12 71 VAL A C 1
ATOM 562 O O . VAL A 1 71 ? 9.105 -0.609 -12.123 1.00 94.12 71 VAL A O 1
ATOM 565 N N . ARG A 1 72 ? 8.701 1.357 -13.112 1.00 95.19 72 ARG A N 1
ATOM 566 C CA . ARG A 1 72 ? 7.231 1.210 -13.074 1.00 95.19 72 ARG A CA 1
ATOM 567 C C . ARG A 1 72 ? 6.747 -0.068 -13.763 1.00 95.19 72 ARG A C 1
ATOM 569 O O . ARG A 1 72 ? 5.894 -0.762 -13.225 1.00 95.19 72 ARG A O 1
ATOM 576 N N . ARG A 1 73 ? 7.298 -0.398 -14.936 1.00 94.12 73 ARG A N 1
ATOM 577 C CA . ARG A 1 73 ? 6.941 -1.627 -15.665 1.00 94.12 73 ARG A CA 1
ATOM 578 C C . ARG A 1 73 ? 7.277 -2.882 -14.865 1.00 94.12 73 ARG A C 1
ATOM 580 O O . ARG A 1 73 ? 6.465 -3.799 -14.843 1.00 94.12 73 ARG A O 1
ATOM 587 N N . GLU A 1 74 ? 8.444 -2.934 -14.228 1.00 93.25 74 GLU A N 1
ATOM 588 C CA . GLU A 1 74 ? 8.804 -4.077 -13.381 1.00 93.25 74 GLU A CA 1
ATOM 589 C C . GLU A 1 74 ? 7.940 -4.152 -12.118 1.00 93.25 74 GLU A C 1
ATOM 591 O O . GLU A 1 74 ? 7.505 -5.241 -11.761 1.00 93.25 74 GLU A O 1
ATOM 596 N N . LEU A 1 75 ? 7.595 -3.021 -11.494 1.00 94.00 75 LEU A N 1
ATOM 597 C CA . LEU A 1 75 ? 6.660 -3.011 -10.363 1.00 94.00 75 LEU A CA 1
ATOM 598 C C . LEU A 1 75 ? 5.284 -3.561 -10.754 1.00 94.00 75 LEU A C 1
ATOM 600 O O . LEU A 1 75 ? 4.750 -4.413 -10.050 1.00 94.00 75 LEU A O 1
ATOM 604 N N . HIS A 1 76 ? 4.748 -3.162 -11.909 1.00 94.88 76 HIS A N 1
ATOM 605 C CA . HIS A 1 76 ? 3.469 -3.683 -12.399 1.00 94.88 76 HIS A CA 1
ATOM 606 C C . HIS A 1 76 ? 3.535 -5.184 -12.717 1.00 94.88 76 HIS A C 1
ATOM 608 O O . HIS A 1 76 ? 2.581 -5.905 -12.436 1.00 94.88 76 HIS A O 1
ATOM 614 N N . LYS A 1 77 ? 4.662 -5.683 -13.250 1.00 92.81 77 LYS A N 1
ATOM 615 C CA . LYS A 1 77 ? 4.878 -7.132 -13.436 1.00 92.81 77 LYS A CA 1
ATOM 616 C C . LYS A 1 77 ? 4.866 -7.891 -12.109 1.00 92.81 77 LYS A C 1
ATOM 618 O O . LYS A 1 77 ? 4.367 -9.008 -12.065 1.00 92.81 77 LYS A O 1
ATOM 623 N N . SER A 1 78 ? 5.373 -7.273 -11.044 1.00 91.50 78 SER A N 1
ATOM 624 C CA . SER A 1 78 ? 5.301 -7.785 -9.670 1.00 91.50 78 SER A CA 1
ATOM 625 C C . SER A 1 78 ? 3.959 -7.494 -8.978 1.00 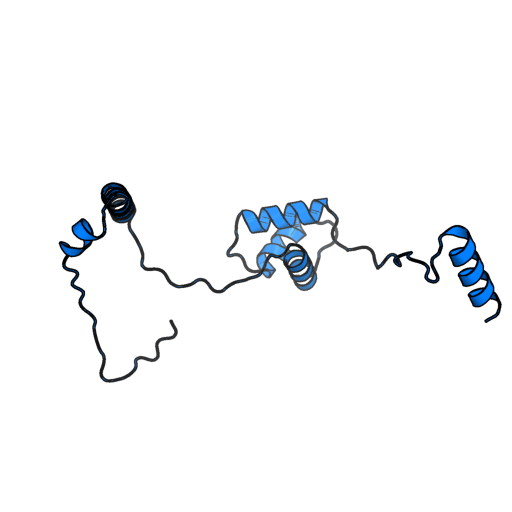91.50 78 SER A C 1
ATOM 627 O O . SER A 1 78 ? 3.847 -7.688 -7.772 1.00 91.50 78 SER A O 1
ATOM 629 N N . ASN A 1 79 ? 2.945 -7.023 -9.712 1.00 93.44 79 ASN A N 1
ATOM 630 C CA . ASN A 1 79 ? 1.617 -6.673 -9.203 1.00 93.44 79 ASN A CA 1
ATOM 631 C C . ASN A 1 79 ? 1.601 -5.548 -8.142 1.00 93.44 79 ASN A C 1
ATOM 633 O O . ASN A 1 79 ? 0.718 -5.494 -7.287 1.00 93.44 79 ASN A O 1
ATOM 637 N N . ILE A 1 80 ? 2.572 -4.633 -8.197 1.00 92.69 80 ILE A N 1
ATOM 638 C CA . ILE A 1 80 ? 2.677 -3.476 -7.301 1.00 92.69 80 ILE A CA 1
ATOM 639 C C . ILE A 1 80 ? 2.202 -2.222 -8.034 1.00 92.69 80 ILE A C 1
ATOM 641 O O . ILE A 1 80 ? 2.765 -1.839 -9.060 1.00 92.69 80 ILE A O 1
ATOM 645 N N . TYR A 1 81 ? 1.207 -1.548 -7.458 1.00 92.31 81 TYR A N 1
ATOM 646 C CA . TYR A 1 81 ? 0.598 -0.339 -8.009 1.00 92.31 81 TYR A CA 1
ATOM 647 C C . TYR A 1 81 ? 0.507 0.760 -6.954 1.00 92.31 81 TYR A C 1
ATOM 649 O O . TYR A 1 81 ? 0.267 0.491 -5.777 1.00 92.31 81 TYR A O 1
ATOM 657 N N . GLY A 1 82 ? 0.654 2.011 -7.391 1.00 89.19 82 GLY A N 1
ATOM 658 C CA . GLY A 1 82 ? 0.341 3.163 -6.550 1.00 89.19 82 GLY A CA 1
ATOM 659 C C . GLY A 1 82 ? -1.168 3.265 -6.324 1.00 89.19 82 GLY A C 1
ATOM 660 O O . GLY A 1 82 ? -1.943 3.127 -7.268 1.00 89.19 82 GLY A O 1
ATOM 661 N N . LYS A 1 83 ? -1.580 3.517 -5.080 1.00 87.94 83 LYS A N 1
ATOM 662 C CA . LYS A 1 83 ? -2.976 3.774 -4.705 1.00 87.94 83 LYS A CA 1
ATOM 663 C C . LYS A 1 83 ? -3.059 5.040 -3.862 1.00 87.94 83 LYS A C 1
ATOM 665 O O . LYS A 1 83 ? -2.180 5.284 -3.036 1.00 87.94 83 LYS A O 1
ATOM 670 N N . ALA A 1 84 ? -4.119 5.819 -4.063 1.00 85.94 84 ALA A N 1
ATOM 671 C CA . ALA A 1 84 ? -4.439 6.930 -3.179 1.00 85.94 84 ALA A CA 1
ATOM 672 C C . ALA A 1 84 ? -4.802 6.389 -1.790 1.00 85.94 84 ALA A C 1
ATOM 674 O O . ALA A 1 84 ? -5.544 5.413 -1.662 1.00 85.94 84 ALA A O 1
ATOM 675 N N . THR A 1 85 ? -4.242 6.996 -0.747 1.00 83.75 85 THR A N 1
ATOM 676 C CA . THR A 1 85 ? -4.570 6.646 0.634 1.00 83.75 85 THR A CA 1
ATOM 677 C C . THR A 1 85 ? -5.865 7.329 1.044 1.00 83.75 85 THR A C 1
ATOM 679 O O . THR A 1 85 ? -5.987 8.537 0.880 1.00 83.75 85 THR A O 1
ATOM 682 N N . ILE A 1 86 ? -6.788 6.571 1.632 1.00 87.56 86 ILE A N 1
ATOM 683 C CA . ILE A 1 86 ? -7.994 7.122 2.257 1.00 87.56 86 ILE A CA 1
ATOM 684 C C . ILE A 1 86 ? -7.587 7.829 3.555 1.00 87.56 86 ILE A C 1
ATOM 686 O O . ILE A 1 86 ? -6.842 7.248 4.356 1.00 87.56 86 ILE A O 1
ATOM 690 N N . SER A 1 87 ? -8.068 9.059 3.754 1.00 87.69 87 SER A N 1
ATOM 691 C CA . SER A 1 87 ? -7.887 9.790 5.010 1.00 87.69 87 SER A CA 1
ATOM 692 C C . SER A 1 87 ? -8.583 9.044 6.147 1.00 87.69 87 SER A C 1
ATOM 694 O O . SER A 1 87 ? -9.743 8.650 6.031 1.00 87.69 87 SER A O 1
ATOM 696 N N . LYS A 1 88 ? -7.861 8.797 7.239 1.00 87.31 88 LYS A N 1
ATOM 697 C CA . LYS A 1 88 ? -8.391 8.118 8.426 1.00 87.31 88 LYS A CA 1
ATOM 698 C C . LYS A 1 88 ? -8.291 9.063 9.615 1.00 87.31 88 LYS A C 1
ATOM 700 O O . LYS A 1 88 ? -7.270 9.745 9.728 1.00 87.31 88 LYS A O 1
ATOM 705 N N . PRO A 1 89 ? -9.287 9.076 10.517 1.00 90.44 89 PRO A N 1
ATOM 706 C CA . PRO A 1 89 ? -9.174 9.837 11.748 1.00 90.44 89 PRO A CA 1
ATOM 707 C C . PRO A 1 89 ? -7.970 9.337 12.545 1.00 90.44 89 PRO A C 1
ATOM 709 O O . PRO A 1 89 ? -7.676 8.136 12.579 1.00 90.44 89 PRO A O 1
ATOM 712 N N . PHE A 1 90 ? -7.267 10.268 13.179 1.00 93.38 90 PHE A N 1
ATOM 713 C CA . PHE A 1 90 ? -6.164 9.930 14.061 1.00 93.38 90 PHE A CA 1
ATOM 714 C C . PHE A 1 90 ? -6.700 9.221 15.311 1.00 93.38 90 PHE A C 1
ATOM 716 O O . PHE A 1 90 ? -7.650 9.682 15.941 1.00 93.38 90 PHE A O 1
ATOM 723 N N . ILE A 1 91 ? -6.099 8.086 15.666 1.00 94.62 91 ILE A N 1
ATOM 724 C CA . ILE A 1 91 ? -6.443 7.313 16.861 1.00 94.62 91 ILE A CA 1
ATOM 725 C C . ILE A 1 91 ? -5.192 7.267 17.730 1.00 94.62 91 ILE A C 1
ATOM 727 O O . ILE A 1 91 ? -4.152 6.792 17.282 1.00 94.62 91 ILE A O 1
ATOM 731 N N . THR A 1 92 ? -5.299 7.751 18.966 1.00 96.88 92 THR A N 1
ATOM 732 C CA . THR A 1 92 ? -4.217 7.658 19.953 1.00 96.88 92 THR A CA 1
ATOM 733 C C . THR A 1 92 ? -4.004 6.208 20.389 1.00 96.88 92 THR A C 1
ATOM 735 O O . THR A 1 92 ? -4.936 5.401 20.369 1.00 96.88 92 THR A O 1
ATOM 738 N N . ASP A 1 93 ? -2.804 5.873 20.862 1.00 97.19 93 ASP A N 1
ATOM 739 C CA . ASP A 1 93 ? -2.500 4.514 21.335 1.00 97.19 93 ASP A CA 1
ATOM 740 C C . ASP A 1 93 ? -3.422 4.066 22.480 1.00 97.19 93 ASP A C 1
ATOM 742 O O . ASP A 1 93 ? -3.824 2.902 22.547 1.00 97.19 93 ASP A O 1
ATOM 746 N N . ALA A 1 94 ? -3.810 4.996 23.359 1.00 97.31 94 ALA A N 1
ATOM 747 C CA . ALA A 1 94 ? -4.778 4.743 24.423 1.00 97.31 94 ALA A CA 1
ATOM 748 C C . ALA A 1 94 ? -6.157 4.367 23.853 1.00 97.31 94 ALA A C 1
ATOM 750 O O . ALA A 1 94 ? -6.712 3.324 24.208 1.00 97.31 94 ALA A O 1
ATOM 751 N N . ASN A 1 95 ? -6.672 5.154 22.902 1.00 96.75 95 ASN A N 1
ATOM 752 C CA . ASN A 1 95 ? -7.964 4.892 22.265 1.00 96.75 95 ASN A CA 1
ATOM 753 C C . ASN A 1 95 ? -7.942 3.593 21.449 1.00 96.75 95 ASN A C 1
ATOM 755 O O . ASN A 1 95 ? -8.925 2.853 21.445 1.00 96.75 95 ASN A O 1
ATOM 759 N N . ALA A 1 96 ? -6.824 3.271 20.792 1.00 97.12 96 ALA A N 1
ATOM 760 C CA . ALA A 1 96 ? -6.659 2.015 20.065 1.00 97.12 96 ALA A CA 1
ATOM 761 C C . ALA A 1 96 ? -6.747 0.796 21.000 1.00 97.12 96 ALA A C 1
ATOM 763 O O . ALA A 1 96 ? -7.432 -0.179 20.677 1.00 97.12 96 ALA A O 1
ATOM 764 N N . LYS A 1 97 ? -6.108 0.860 22.179 1.00 97.75 97 LYS A N 1
ATOM 765 C CA . LYS A 1 97 ? -6.193 -0.195 23.204 1.00 97.75 97 LYS A CA 1
ATOM 766 C C . LYS A 1 97 ? -7.616 -0.358 23.733 1.00 97.75 97 LYS A C 1
ATOM 768 O O . LYS A 1 97 ? -8.101 -1.487 23.786 1.00 97.75 97 LYS A O 1
ATOM 773 N N . LEU A 1 98 ? -8.294 0.744 24.064 1.00 97.44 98 LEU A N 1
ATOM 774 C CA . LEU A 1 98 ? -9.682 0.721 24.537 1.00 97.44 98 LEU A CA 1
ATOM 775 C C . LEU A 1 98 ? -10.626 0.122 23.492 1.00 97.44 98 LEU A C 1
ATOM 777 O O . LEU A 1 98 ? -11.378 -0.796 23.805 1.00 97.44 98 LEU A O 1
ATOM 781 N N . ARG A 1 99 ? -10.521 0.557 22.230 1.00 96.69 99 ARG A N 1
ATOM 782 C CA . ARG A 1 99 ? -11.314 0.009 21.118 1.00 96.69 99 ARG A CA 1
ATOM 783 C C . ARG A 1 99 ? -11.095 -1.490 20.931 1.00 96.69 99 ARG A C 1
ATOM 785 O O . ARG A 1 99 ? -12.056 -2.233 20.750 1.00 96.69 99 ARG A O 1
ATOM 792 N N . LYS A 1 100 ? -9.839 -1.945 20.991 1.00 97.12 100 LYS A N 1
ATOM 793 C CA . LYS A 1 100 ? -9.507 -3.371 20.875 1.00 97.12 100 LYS A CA 1
ATOM 794 C C . LYS A 1 100 ? -10.079 -4.181 22.040 1.00 97.12 100 LYS A C 1
ATOM 796 O O . LYS A 1 100 ? -10.623 -5.254 21.802 1.00 97.12 100 LYS A O 1
ATOM 801 N N . LYS A 1 101 ? -9.953 -3.676 23.272 1.00 97.62 101 LYS A N 1
ATOM 802 C CA . LYS A 1 101 ? -10.504 -4.313 24.476 1.00 97.62 101 LYS A CA 1
ATOM 803 C C . LYS A 1 101 ? -12.023 -4.444 24.368 1.00 97.62 101 LYS A C 1
ATOM 805 O O . LYS A 1 101 ? -12.524 -5.560 24.437 1.00 97.62 101 LYS A O 1
ATOM 810 N N . TRP A 1 102 ? -12.712 -3.344 24.066 1.00 95.81 102 TRP A N 1
ATOM 811 C CA . TRP A 1 102 ? -14.164 -3.319 23.892 1.00 95.81 102 TRP A CA 1
ATOM 812 C C . TRP A 1 102 ? -14.622 -4.328 22.828 1.00 95.81 102 TRP A C 1
ATOM 814 O O . TRP A 1 102 ? -15.471 -5.172 23.095 1.00 95.81 102 TRP A O 1
ATOM 824 N N . SER A 1 103 ? -13.975 -4.342 21.655 1.00 96.00 103 SER A N 1
ATOM 825 C CA . SER A 1 103 ? -14.291 -5.310 20.595 1.00 96.00 103 SER A CA 1
ATOM 826 C C . SER A 1 103 ? -14.087 -6.767 21.020 1.00 96.00 103 SER A C 1
ATOM 828 O O . SER A 1 103 ? -14.781 -7.640 20.506 1.00 96.00 103 SER A O 1
ATOM 830 N N . HIS A 1 104 ? -13.129 -7.050 21.905 1.00 97.19 104 HIS A N 1
ATOM 831 C CA . HIS A 1 104 ? -12.887 -8.405 22.389 1.00 97.19 104 HIS A CA 1
ATOM 832 C C . HIS A 1 104 ? -13.932 -8.835 23.422 1.00 97.19 104 HIS A C 1
ATOM 834 O O . HIS A 1 104 ? -14.451 -9.942 23.325 1.00 97.19 104 HIS A O 1
ATOM 840 N N . GLU A 1 105 ? -14.275 -7.948 24.357 1.00 96.62 105 GLU A N 1
ATOM 841 C CA . GLU A 1 105 ? -15.306 -8.173 25.382 1.00 96.62 105 GLU A CA 1
ATOM 842 C C . GLU A 1 105 ? -16.687 -8.428 24.765 1.00 96.62 105 GLU A C 1
ATOM 844 O O . GLU A 1 105 ? -17.445 -9.253 25.263 1.00 96.62 105 GLU A O 1
ATOM 849 N N . HIS A 1 106 ? -16.980 -7.772 23.640 1.00 95.62 106 HIS A N 1
ATOM 850 C CA . HIS A 1 106 ? -18.275 -7.852 22.963 1.00 95.62 106 HIS A CA 1
ATOM 851 C C . HIS A 1 106 ? -18.265 -8.841 21.782 1.00 95.62 106 HIS A C 1
ATOM 853 O O . HIS A 1 106 ? -19.217 -8.914 21.010 1.00 95.62 106 HIS A O 1
ATOM 859 N N . LYS A 1 107 ? -17.188 -9.625 21.605 1.00 96.44 107 LYS A N 1
ATOM 860 C CA . LYS A 1 107 ? -17.042 -10.565 20.477 1.00 96.44 107 LYS A CA 1
ATOM 861 C C . LYS A 1 107 ? -18.062 -11.707 20.524 1.00 96.44 107 LYS A C 1
ATOM 863 O O . LYS A 1 107 ? -18.461 -12.205 19.475 1.00 96.44 107 LYS A O 1
ATOM 868 N N . THR A 1 108 ? -18.428 -12.155 21.723 1.00 96.94 108 THR A N 1
ATOM 869 C CA . THR A 1 108 ? -19.357 -13.277 21.950 1.00 96.94 108 THR A CA 1
ATOM 870 C C . THR A 1 108 ? -20.795 -12.826 22.175 1.00 96.94 108 THR A C 1
ATOM 872 O O . THR A 1 108 ? -21.635 -13.657 22.500 1.00 96.94 108 THR A O 1
ATOM 875 N N . TRP A 1 109 ? -21.076 -11.528 22.038 1.00 96.75 109 TRP A N 1
ATOM 876 C CA . TRP A 1 109 ? -22.418 -10.997 22.229 1.00 96.75 109 TRP A CA 1
ATOM 877 C C . TRP A 1 109 ? -23.382 -11.550 21.189 1.00 96.75 109 TRP A C 1
ATOM 879 O O . TRP A 1 109 ? -23.099 -11.571 19.986 1.00 96.75 109 TRP A O 1
ATOM 889 N N . THR A 1 110 ? -24.531 -11.993 21.681 1.00 96.44 110 THR A N 1
ATOM 890 C CA . THR A 1 110 ? -25.639 -12.494 20.880 1.00 96.44 110 THR A CA 1
ATOM 891 C C . THR A 1 110 ? -26.481 -11.339 20.345 1.00 96.44 110 THR A C 1
ATOM 893 O O . THR A 1 110 ? -26.325 -10.183 20.737 1.00 96.44 110 THR A O 1
ATOM 896 N N . ILE A 1 111 ? -27.401 -11.640 19.428 1.00 95.44 111 ILE A N 1
ATOM 897 C CA . ILE A 1 111 ? -28.325 -10.635 18.888 1.00 95.44 111 ILE A CA 1
ATOM 898 C C . ILE A 1 111 ? -29.154 -9.998 20.014 1.00 95.44 111 ILE A C 1
ATOM 900 O O . ILE A 1 111 ? -29.397 -8.795 19.972 1.00 95.44 111 ILE A O 1
ATOM 904 N N . ASP A 1 112 ? -29.558 -10.776 21.020 1.00 96.56 112 ASP A N 1
ATOM 905 C CA . ASP A 1 112 ? -30.340 -10.262 22.146 1.00 96.56 112 ASP A CA 1
ATOM 906 C C . ASP A 1 112 ? -29.522 -9.326 23.043 1.00 96.56 112 ASP A C 1
ATOM 908 O O . ASP A 1 112 ? -30.058 -8.325 23.511 1.00 96.56 112 ASP A O 1
ATOM 912 N N . ASP A 1 113 ? -28.214 -9.557 23.185 1.00 95.19 113 ASP A N 1
ATOM 913 C CA . ASP A 1 113 ? -27.318 -8.622 23.877 1.00 95.19 113 ASP A CA 1
ATOM 914 C C . ASP A 1 113 ? -27.216 -7.287 23.122 1.00 95.19 113 ASP A C 1
ATOM 916 O O . ASP A 1 113 ? -27.319 -6.215 23.720 1.00 95.19 113 ASP A O 1
ATOM 920 N N . TRP A 1 114 ? -27.096 -7.330 21.788 1.00 95.38 114 TRP A N 1
ATOM 921 C CA . TRP A 1 114 ? -27.046 -6.123 20.955 1.00 95.38 114 TRP A CA 1
ATOM 922 C C . TRP A 1 114 ? -28.349 -5.319 20.965 1.00 95.38 114 TRP A C 1
ATOM 924 O O . TRP A 1 114 ? -28.289 -4.095 20.853 1.00 95.38 114 TRP A O 1
ATOM 934 N N . LYS A 1 115 ? -29.512 -5.968 21.136 1.00 95.19 115 LYS A N 1
ATOM 935 C CA . LYS A 1 115 ? -30.810 -5.274 21.265 1.00 95.19 115 LYS A CA 1
ATOM 936 C C . LYS A 1 115 ? -30.865 -4.347 22.479 1.00 95.19 115 LYS A C 1
ATOM 938 O O . LYS A 1 115 ? -31.637 -3.394 22.469 1.00 95.19 115 LYS A O 1
ATOM 943 N N . ASN A 1 116 ? -30.039 -4.600 23.493 1.00 94.62 116 ASN A N 1
ATOM 944 C CA . ASN A 1 116 ? -29.968 -3.769 24.691 1.00 94.62 116 ASN A CA 1
ATOM 945 C C . ASN A 1 116 ? -29.052 -2.542 24.520 1.00 94.62 116 ASN A C 1
ATOM 947 O O . ASN A 1 116 ? -28.958 -1.721 25.432 1.00 94.62 116 ASN A O 1
ATOM 951 N N . VAL A 1 117 ? -28.374 -2.389 23.374 1.00 93.62 117 VAL A N 1
ATOM 952 C CA . VAL A 1 117 ? -27.492 -1.244 23.105 1.00 93.62 117 VAL A CA 1
ATOM 953 C C . VAL A 1 117 ? -28.235 -0.154 22.349 1.00 93.62 117 VAL A C 1
ATOM 955 O O . VAL A 1 117 ? -28.706 -0.360 21.232 1.00 93.62 117 VAL A O 1
ATOM 958 N N . VAL A 1 118 ? -28.249 1.047 22.923 1.00 94.19 118 VAL A N 1
ATOM 959 C CA . VAL A 1 118 ? -28.712 2.255 22.238 1.00 94.19 118 VAL A CA 1
ATOM 960 C C . VAL A 1 118 ? -27.505 3.019 21.706 1.00 94.19 118 VAL A C 1
ATOM 962 O O . VAL A 1 118 ? -26.612 3.394 22.463 1.00 94.19 118 VAL A O 1
ATOM 965 N N . TRP A 1 119 ? -27.491 3.264 20.399 1.00 91.56 119 TRP A N 1
ATOM 966 C CA . TRP A 1 119 ? -26.468 4.066 19.735 1.00 91.56 119 TRP A CA 1
ATOM 967 C C . TRP A 1 119 ? -26.985 5.484 19.509 1.00 91.56 119 TRP A C 1
ATOM 969 O O . TRP A 1 119 ? -28.085 5.670 18.989 1.00 91.56 119 TRP A O 1
ATOM 979 N N . SER A 1 120 ? -26.177 6.480 19.854 1.00 93.94 120 SER A N 1
ATOM 980 C CA . SER A 1 120 ? -26.402 7.873 19.478 1.00 93.94 120 SER A CA 1
ATOM 981 C C . SER A 1 120 ? -25.137 8.443 18.846 1.00 93.94 120 SER A C 1
ATOM 983 O O . SER A 1 120 ? -24.020 8.087 19.219 1.00 93.94 120 SER A O 1
ATOM 985 N N . ASP A 1 121 ? -25.322 9.307 17.855 1.00 92.06 121 ASP A N 1
ATOM 986 C CA . ASP A 1 121 ? -24.253 10.072 17.224 1.00 92.06 121 ASP A CA 1
ATOM 987 C C . ASP A 1 121 ? -24.786 11.463 16.872 1.00 92.06 121 ASP A C 1
ATOM 989 O O . ASP A 1 121 ? -25.995 11.656 16.711 1.00 92.06 121 ASP A O 1
ATOM 993 N N . GLN A 1 122 ? -23.888 12.436 16.760 1.00 89.44 122 GLN A N 1
ATOM 994 C CA . GLN A 1 122 ? -24.216 13.791 16.349 1.00 89.44 122 GLN A CA 1
ATOM 995 C C . GLN A 1 122 ? -23.561 14.081 15.002 1.00 89.44 122 GLN A C 1
ATOM 997 O O . GLN A 1 122 ? -22.341 14.154 14.879 1.00 89.44 122 GLN A O 1
ATOM 1002 N N . SER A 1 123 ? -24.389 14.306 13.987 1.00 84.56 123 SER A N 1
ATOM 1003 C CA . 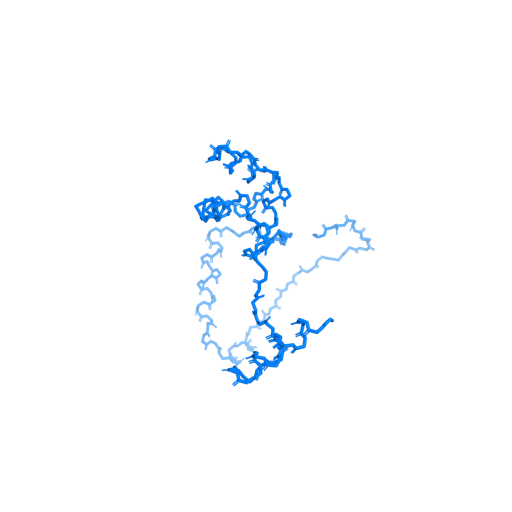SER A 1 123 ? -23.938 14.760 12.672 1.0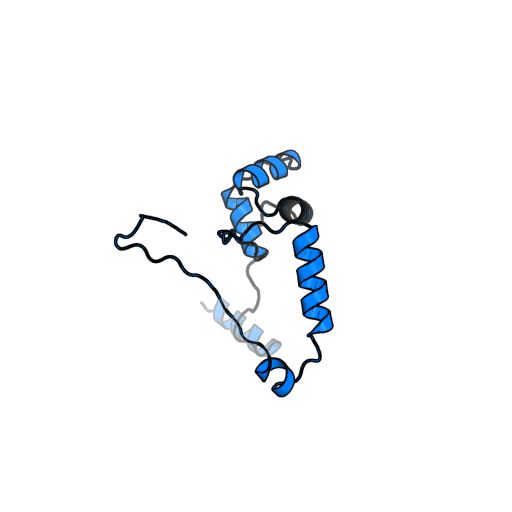0 84.56 123 SER A CA 1
ATOM 1004 C C . SER A 1 123 ? -24.159 16.263 12.514 1.00 84.56 123 SER A C 1
ATOM 1006 O O . SER A 1 123 ? -25.177 16.800 12.950 1.00 84.56 123 SER A O 1
ATOM 1008 N N . SER A 1 124 ? -23.206 16.946 11.875 1.00 83.44 124 SER A N 1
ATOM 1009 C CA . SER A 1 124 ? -23.358 18.349 11.477 1.00 83.44 124 SER A CA 1
ATOM 1010 C C . SER A 1 124 ? -23.803 18.428 10.018 1.00 83.44 124 SER A C 1
ATOM 1012 O O . SER A 1 124 ? -23.252 17.746 9.156 1.00 83.44 124 SER A O 1
ATOM 1014 N N . PHE A 1 125 ? -24.810 19.255 9.741 1.00 82.06 125 PHE A N 1
ATOM 1015 C CA . PHE A 1 125 ? -25.322 19.499 8.394 1.00 82.06 125 PHE A CA 1
ATOM 1016 C C . PHE A 1 125 ? -25.095 20.967 8.046 1.00 82.06 125 PHE A C 1
ATOM 1018 O O . PHE A 1 125 ? -25.468 21.853 8.814 1.00 82.06 125 PHE A O 1
ATOM 1025 N N . THR A 1 126 ? -24.476 21.235 6.898 1.00 85.12 126 THR A N 1
ATOM 1026 C CA . THR A 1 126 ? -24.254 22.601 6.411 1.00 85.12 126 THR A CA 1
ATOM 1027 C C . THR A 1 126 ? -25.218 22.915 5.270 1.00 85.12 126 THR A C 1
ATOM 1029 O O . THR A 1 126 ? -25.388 22.115 4.356 1.00 85.12 126 THR A O 1
ATOM 1032 N N . LEU A 1 127 ? -25.834 24.102 5.307 1.00 84.00 127 LEU A N 1
ATOM 1033 C CA . LEU A 1 127 ? -26.782 24.577 4.284 1.00 84.00 127 LEU A CA 1
ATOM 1034 C C . LEU A 1 127 ? -26.130 24.818 2.913 1.00 84.00 127 LEU A C 1
ATOM 1036 O O . LEU A 1 127 ? -26.807 24.763 1.891 1.00 84.00 127 LEU A O 1
ATOM 1040 N N . PHE A 1 128 ? -24.818 25.054 2.884 1.00 83.81 128 PHE A N 1
ATOM 1041 C CA . PHE A 1 128 ? -24.050 25.253 1.660 1.00 83.81 128 PHE A CA 1
ATOM 1042 C C . PHE A 1 128 ? -22.894 24.248 1.595 1.00 83.81 128 PHE A C 1
ATOM 1044 O O . PHE A 1 128 ? -22.270 23.977 2.630 1.00 83.81 128 PHE A O 1
ATOM 1051 N N . PRO A 1 129 ? -22.589 23.684 0.412 1.00 69.94 129 PRO A N 1
ATOM 1052 C CA . PRO A 1 129 ? -21.465 22.779 0.258 1.00 69.94 129 PRO A CA 1
ATOM 1053 C C . PRO A 1 129 ? -20.158 23.553 0.423 1.00 69.94 129 PRO A C 1
ATOM 1055 O O 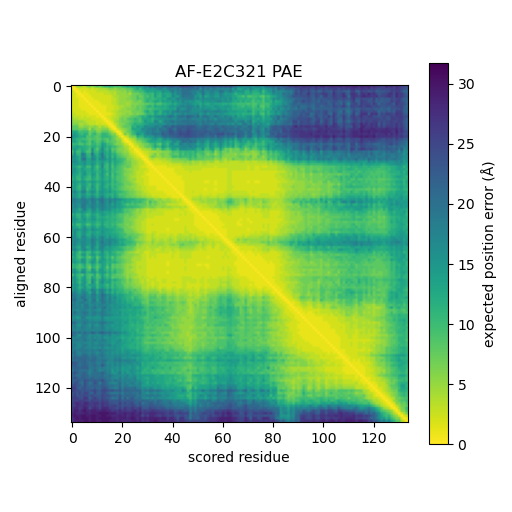. PRO A 1 129 ? -19.870 24.501 -0.307 1.00 69.94 129 PRO A O 1
ATOM 1058 N N . THR A 1 130 ? -19.336 23.128 1.377 1.00 68.31 130 THR A N 1
ATOM 1059 C CA . THR A 1 130 ? -17.921 23.481 1.369 1.00 68.31 130 THR A CA 1
ATOM 1060 C C . THR A 1 130 ? -17.263 22.645 0.270 1.00 68.31 130 THR A C 1
ATOM 1062 O O . THR A 1 130 ? -17.513 21.445 0.163 1.00 68.31 130 THR A O 1
ATOM 1065 N N . ASN A 1 131 ? -16.466 23.268 -0.603 1.00 57.34 131 ASN A N 1
ATOM 1066 C CA . ASN A 1 131 ? -15.719 22.567 -1.653 1.00 57.34 131 ASN A CA 1
ATOM 1067 C C . ASN A 1 131 ? -14.645 21.663 -1.015 1.00 57.34 131 ASN A C 1
ATOM 1069 O O . ASN A 1 131 ? -13.467 22.009 -0.968 1.00 57.34 131 ASN A O 1
ATOM 1073 N N . GLY A 1 132 ? -15.057 20.517 -0.481 1.00 50.34 132 GLY A N 1
ATOM 1074 C CA . GLY A 1 132 ? -14.206 19.549 0.192 1.00 50.34 132 GLY A CA 1
ATOM 1075 C C . GLY A 1 132 ? -13.982 18.341 -0.699 1.00 50.34 132 GLY A C 1
ATOM 1076 O O . GLY A 1 132 ? -14.829 17.457 -0.786 1.00 50.34 132 GLY A O 1
ATOM 1077 N N . ARG A 1 133 ? -12.822 18.276 -1.357 1.00 49.38 133 ARG A N 1
ATOM 1078 C CA . ARG A 1 133 ? -12.286 16.981 -1.789 1.00 49.38 133 ARG A CA 1
ATOM 1079 C C . ARG A 1 133 ? -12.006 16.165 -0.523 1.00 49.38 133 ARG A C 1
ATOM 1081 O O . ARG A 1 133 ? -11.213 16.609 0.305 1.00 49.38 133 ARG A O 1
ATOM 1088 N N . ALA A 1 134 ? -12.692 15.032 -0.390 1.00 48.06 134 ALA A N 1
ATOM 1089 C CA . ALA A 1 134 ? -12.395 13.991 0.593 1.00 48.06 134 ALA A CA 1
ATOM 1090 C C . ALA A 1 134 ? -11.060 13.289 0.290 1.00 48.06 134 ALA A C 1
ATOM 1092 O O . ALA A 1 134 ? -10.694 13.208 -0.909 1.00 48.06 134 ALA A O 1
#

pLDDT: mean 88.5, std 9.48, range [48.06, 97.75]

Solvent-accessible surface area (backbone atoms only — not comparable to full-atom values): 8869 Å² total; per-residue (Å²): 108,73,69,56,53,55,51,33,51,54,36,28,78,74,67,78,30,78,64,82,85,71,77,78,84,72,83,81,71,92,68,50,76,67,52,51,53,51,49,53,49,55,42,70,76,44,80,83,64,54,64,62,59,54,30,54,61,47,31,78,77,40,95,71,74,67,57,48,70,57,53,52,52,51,34,48,74,72,73,50,76,92,73,87,80,79,92,70,84,90,73,52,75,68,57,51,51,51,52,53,50,52,55,59,76,53,63,81,61,50,74,73,59,54,70,73,60,85,86,84,85,86,83,88,83,72,97,62,88,73,95,69,86,127

Secondary structure (DSSP, 8-state):
-HHHHHHHHHHHHHHS-SS-------PPPSS-HHHHHHHHHHHHH-TT--HHHHHHHHHTT-SS---HHHHHHHHHHTT----PPPP-----HHHHHHHHHHHHHTTT--HHHHHTPPP-------SS------

Nearest PDB structures (foldseek):
  1mdm-assembly1_A  TM=7.709E-01  e=1.243E-01  Homo sapiens
  6pax-assembly1_A  TM=6.671E-01  e=1.243E-01  Homo sapiens
  8b9x-assembly2_B  TM=5.544E-01  e=2.777E+00  Homo sapiens
  1m8q-assembly1_C  TM=3.097E-01  e=5.107E+00  Gallus gallus

Organism: Harpegnathos saltator (NCBI:txid610380)

Sequence (134 aa):
SRATVSTVMRAYTKYDKTTSAKRRSGRKTTLTDRDRRILNRIVAKQHKTTATKVTAELNSHLNNPVLTKTVRRELHKSNIYGKATISKPFITDANAKLRKKWSHEHKTWTIDDWKNVVWSDQSSFTLFPTNGRA

Foldseek 3Di:
DVVLVVVQVVCCVPPVDSDDPDDDDDDDQPDDPVLLVVLVVLCVVPVQDDLVVSQVVSQVVDPDRDDSVSSVVSCVVVVHDDDDDDDDDDADPVRVVVVVVVCVVCVPPDPVNVVPDDDDDDDDDDPDDDPDDD